Protein AF-A0A949HT86-F1 (afdb_monomer)

Radius of gyration: 18.68 Å; Cα contacts (8 Å, |Δi|>4): 159; chains: 1; bounding box: 49×17×58 Å

Nearest PDB structures (foldseek):
  1dkg-assembly1_B  TM=8.562E-01  e=3.860E-08  Escherichia coli
  1dkg-assembly1_A  TM=8.292E-01  e=9.913E-07  Escherichia coli
  4ani-assembly1_B  TM=8.695E-01  e=1.292E-06  Geobacillus kaustophilus HTA426
  3a6m-assembly1_B  TM=6.975E-01  e=1.452E-07  Thermus thermophilus HB8
  8gb3-assembly1_E  TM=7.477E-01  e=6.644E-03  Mycobacterium tuberculosis

Sequence (114 aa):
VLDNFEMARTAAQAATVPSQAEAGPNQRIESLQAGVAMIQQQLKGILTEIGVEEINAAGQPFDPLWHEAISQQETAEAPEGQVIQQIRRGYKVRDRLLRPAVVIVAKKPAAPPA

Foldseek 3Di:
DLVVLVVVLVVLVVVPPDPPDDPPPPVVSVVVSVVSVVVSVVVVVVCVVQQKDKDDQAQAADDPVAADEPEEDADPPDDFRHFHDFPAIWIARPPRTPGHTYTYTYDHDDDPDD

pLDDT: mean 84.24, std 12.14, range [45.0, 95.81]

Mean predicted aligned error: 8.35 Å

Structure (mmCIF, N/CA/C/O backbone):
data_AF-A0A949HT86-F1
#
_entry.id   AF-A0A949HT86-F1
#
loop_
_atom_site.group_PDB
_atom_site.id
_atom_site.type_symbol
_atom_site.label_atom_id
_atom_site.label_alt_id
_atom_site.label_comp_id
_atom_site.label_asym_id
_atom_site.label_entity_id
_atom_site.label_seq_id
_atom_site.pdbx_PDB_ins_code
_atom_site.Cartn_x
_atom_site.Cartn_y
_atom_site.Cartn_z
_atom_site.occupancy
_atom_site.B_iso_or_equiv
_atom_site.auth_seq_id
_atom_site.auth_comp_id
_atom_site.auth_asym_id
_atom_site.auth_atom_id
_atom_site.pdbx_PDB_model_num
ATOM 1 N N . VAL A 1 1 ? -7.170 8.303 5.712 1.00 79.81 1 VAL A N 1
ATOM 2 C CA . VAL A 1 1 ? -6.976 8.078 7.167 1.00 79.81 1 VAL A CA 1
ATOM 3 C C . VAL A 1 1 ? -5.946 6.989 7.441 1.00 79.81 1 VAL A C 1
ATOM 5 O O . VAL A 1 1 ? -5.020 7.274 8.181 1.00 79.81 1 VAL A O 1
ATOM 8 N N . LEU A 1 2 ? -6.040 5.798 6.835 1.00 81.31 2 LEU A N 1
ATOM 9 C CA . LEU A 1 2 ? -5.053 4.717 7.025 1.00 81.31 2 LEU A CA 1
ATOM 10 C C . LEU A 1 2 ? -3.591 5.154 6.823 1.00 81.31 2 LEU A C 1
ATOM 12 O O . LEU A 1 2 ? -2.756 4.865 7.672 1.00 81.31 2 LEU A O 1
ATOM 16 N N . ASP A 1 3 ? -3.299 5.928 5.776 1.00 84.25 3 ASP A N 1
ATOM 17 C CA . ASP A 1 3 ? -1.941 6.447 5.539 1.00 84.25 3 ASP A CA 1
ATOM 18 C C . ASP A 1 3 ? -1.429 7.333 6.686 1.00 84.25 3 ASP A C 1
ATOM 20 O O . ASP A 1 3 ? -0.245 7.304 7.006 1.00 84.25 3 ASP A O 1
ATOM 24 N N . ASN A 1 4 ? -2.315 8.092 7.343 1.00 87.88 4 ASN A N 1
ATOM 25 C CA . ASN A 1 4 ? -1.936 8.939 8.476 1.00 87.88 4 ASN A CA 1
ATOM 26 C C . ASN A 1 4 ? -1.544 8.080 9.682 1.00 87.88 4 ASN A C 1
ATOM 28 O O . ASN A 1 4 ? -0.607 8.429 10.389 1.00 87.88 4 ASN A O 1
ATOM 32 N N . PHE A 1 5 ? -2.229 6.949 9.897 1.00 85.44 5 PHE A N 1
ATOM 33 C CA . PHE A 1 5 ? -1.852 5.983 10.931 1.00 85.44 5 PHE A CA 1
ATOM 34 C C . PHE A 1 5 ? -0.484 5.357 10.637 1.00 85.44 5 PHE A C 1
ATOM 36 O O . PHE A 1 5 ? 0.331 5.227 11.546 1.00 85.44 5 PHE A O 1
ATOM 43 N N . GLU A 1 6 ? -0.200 5.011 9.379 1.00 83.06 6 GLU A N 1
ATOM 44 C CA . GLU A 1 6 ? 1.103 4.452 8.996 1.00 83.06 6 GLU A CA 1
ATOM 45 C C . GLU A 1 6 ? 2.230 5.478 9.140 1.00 83.06 6 GLU A C 1
ATOM 47 O O . GLU A 1 6 ? 3.265 5.170 9.729 1.00 83.06 6 GLU A O 1
ATOM 52 N N . MET A 1 7 ? 2.002 6.719 8.704 1.00 84.44 7 MET A N 1
ATOM 53 C CA . MET A 1 7 ? 2.953 7.815 8.882 1.00 84.44 7 MET A CA 1
ATOM 54 C C . MET A 1 7 ? 3.203 8.110 10.365 1.00 84.44 7 MET A C 1
ATOM 56 O O . MET A 1 7 ? 4.356 8.220 10.778 1.00 84.44 7 MET A O 1
ATOM 60 N N . ALA A 1 8 ? 2.145 8.169 11.180 1.00 84.00 8 ALA A N 1
ATOM 61 C CA . ALA A 1 8 ? 2.259 8.374 12.621 1.00 84.00 8 ALA A CA 1
ATOM 62 C C . ALA A 1 8 ? 3.034 7.236 13.300 1.00 84.00 8 ALA A C 1
ATOM 64 O O . ALA A 1 8 ? 3.862 7.499 14.169 1.00 84.00 8 ALA A O 1
ATOM 65 N N . ARG A 1 9 ? 2.826 5.978 12.884 1.00 81.94 9 ARG A N 1
ATOM 66 C CA . ARG A 1 9 ? 3.552 4.826 13.435 1.00 81.94 9 ARG A CA 1
ATOM 67 C C . ARG A 1 9 ? 5.037 4.873 13.090 1.00 81.94 9 ARG A C 1
ATOM 69 O O . ARG A 1 9 ? 5.858 4.671 13.978 1.00 81.94 9 ARG A O 1
ATOM 76 N N . THR A 1 10 ? 5.377 5.148 11.833 1.00 81.38 10 THR A N 1
ATOM 77 C CA . THR A 1 10 ? 6.773 5.264 11.389 1.00 81.38 10 THR A CA 1
ATOM 78 C C . THR A 1 10 ? 7.478 6.422 12.093 1.00 81.38 10 THR A C 1
ATOM 80 O O . THR A 1 10 ? 8.594 6.252 12.572 1.00 81.38 10 THR A O 1
ATOM 83 N N . ALA A 1 11 ? 6.812 7.573 12.231 1.00 80.38 11 ALA A N 1
ATOM 84 C CA . ALA A 1 11 ? 7.351 8.721 12.956 1.00 80.38 11 ALA A CA 1
ATOM 85 C C . ALA A 1 11 ? 7.551 8.421 14.451 1.00 80.38 11 ALA A C 1
ATOM 87 O O . ALA A 1 11 ? 8.606 8.731 14.999 1.00 80.38 11 ALA A O 1
ATOM 88 N N . ALA A 1 12 ? 6.580 7.766 15.099 1.00 77.06 12 ALA A N 1
ATOM 89 C CA . ALA A 1 12 ? 6.704 7.344 16.492 1.00 77.06 12 ALA A CA 1
ATOM 90 C C . ALA A 1 12 ? 7.866 6.355 16.683 1.00 77.06 12 ALA A C 1
ATOM 92 O O . ALA A 1 12 ? 8.663 6.529 17.593 1.00 77.06 12 ALA A O 1
ATOM 93 N N . GLN A 1 13 ? 8.015 5.368 15.791 1.00 69.62 13 GLN A N 1
ATOM 94 C CA . GLN A 1 13 ? 9.117 4.397 15.835 1.00 69.62 13 GLN A CA 1
ATOM 95 C C . GLN A 1 13 ? 10.488 5.048 15.611 1.00 69.62 13 GLN A C 1
ATOM 97 O O . GLN A 1 13 ? 11.450 4.682 16.281 1.00 69.62 13 GLN A O 1
ATOM 102 N N . ALA A 1 14 ? 10.579 6.034 14.714 1.00 67.38 14 ALA A N 1
ATOM 103 C CA . ALA A 1 14 ? 11.804 6.798 14.490 1.00 67.38 14 ALA A CA 1
ATOM 104 C C . ALA A 1 14 ? 12.177 7.687 15.693 1.00 67.38 14 ALA A C 1
ATOM 106 O O . ALA A 1 14 ? 13.357 7.905 15.949 1.00 67.38 14 ALA A O 1
ATOM 107 N N . ALA A 1 15 ? 11.191 8.169 16.455 1.00 65.00 15 ALA A N 1
ATOM 108 C CA . ALA A 1 15 ? 11.425 8.948 17.670 1.00 65.00 15 ALA A CA 1
ATOM 109 C C . ALA A 1 15 ? 11.863 8.089 18.877 1.00 65.00 15 ALA A C 1
ATOM 111 O O . ALA A 1 15 ? 12.440 8.627 19.817 1.00 65.00 15 ALA A O 1
ATOM 112 N N . THR A 1 16 ? 11.623 6.771 18.857 1.00 61.44 16 THR A N 1
ATOM 113 C CA . THR A 1 16 ? 11.994 5.824 19.935 1.00 61.44 16 THR A CA 1
ATOM 114 C C . THR A 1 16 ? 13.356 5.138 19.702 1.00 61.44 16 THR A C 1
ATOM 116 O O . THR A 1 16 ? 13.718 4.213 20.426 1.00 61.44 16 THR A O 1
ATOM 119 N N . VAL A 1 17 ? 14.143 5.569 18.705 1.00 55.81 17 VAL A N 1
ATOM 120 C CA . VAL A 1 17 ? 15.512 5.061 18.468 1.00 55.81 17 VAL A CA 1
ATOM 121 C C . VAL A 1 17 ? 16.369 5.276 19.736 1.00 55.81 17 VAL A C 1
ATOM 123 O O . VAL A 1 17 ? 16.329 6.357 20.321 1.00 55.81 17 VAL A O 1
ATOM 126 N N . PRO A 1 18 ? 17.105 4.255 20.220 1.00 51.31 18 PRO A N 1
ATOM 127 C CA . PRO A 1 18 ? 17.407 4.124 21.640 1.00 51.31 18 PRO A CA 1
ATOM 128 C C . PRO A 1 18 ? 18.590 4.996 22.072 1.00 51.31 18 PRO A C 1
ATOM 130 O O . PRO A 1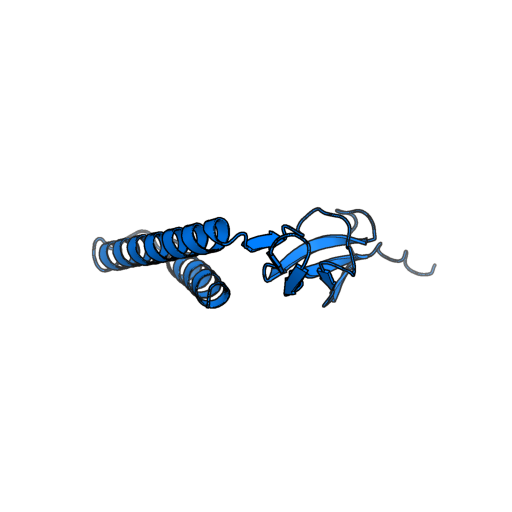 18 ? 19.745 4.659 21.821 1.00 51.31 18 PRO A O 1
ATOM 133 N N . SER A 1 19 ? 18.324 6.057 22.833 1.00 50.47 19 SER A N 1
ATOM 134 C CA . SER A 1 19 ? 19.249 6.484 23.883 1.00 50.47 19 SER A CA 1
ATOM 135 C C . SER A 1 19 ? 18.924 5.667 25.132 1.00 50.47 19 SER A C 1
ATOM 137 O O . SER A 1 19 ? 17.887 5.861 25.766 1.00 50.47 19 SER A O 1
ATOM 139 N N . GLN A 1 20 ? 19.771 4.688 25.446 1.00 49.84 20 GLN A N 1
ATOM 140 C CA . GLN A 1 20 ? 19.650 3.886 26.660 1.00 49.84 20 GLN A CA 1
ATOM 141 C C . GLN A 1 20 ? 19.828 4.778 27.893 1.00 49.84 20 GLN A C 1
ATOM 143 O O . GLN A 1 20 ? 20.947 5.181 28.187 1.00 49.84 20 GLN A O 1
ATOM 148 N N . ALA A 1 21 ? 18.724 5.089 28.569 1.00 51.50 21 ALA A N 1
ATOM 149 C CA . ALA A 1 21 ? 18.567 5.433 29.987 1.00 51.50 21 ALA A CA 1
ATOM 150 C C . ALA A 1 21 ? 17.268 6.239 30.100 1.00 51.50 21 ALA A C 1
ATOM 152 O O . ALA A 1 21 ? 17.025 7.106 29.266 1.00 51.50 21 ALA A O 1
ATOM 153 N N . GLU A 1 22 ? 16.431 5.968 31.106 1.00 45.00 22 GLU A N 1
ATOM 154 C CA . GLU A 1 22 ? 15.281 6.840 31.389 1.00 45.00 22 GLU A CA 1
ATOM 155 C C . GLU A 1 22 ? 13.983 6.073 31.694 1.00 45.00 22 GLU A C 1
ATOM 157 O O . GLU A 1 22 ? 13.063 6.089 30.878 1.00 45.00 22 GLU A O 1
ATOM 162 N N . ALA A 1 23 ? 13.875 5.357 32.820 1.00 54.12 23 ALA A N 1
ATOM 163 C CA . ALA A 1 23 ? 12.621 4.723 33.247 1.00 54.12 23 ALA A CA 1
ATOM 164 C C . ALA A 1 23 ? 11.604 5.791 33.698 1.00 54.12 23 ALA A C 1
ATOM 166 O O . ALA A 1 23 ? 11.494 6.139 34.869 1.00 54.12 23 ALA A O 1
ATOM 167 N N . GLY A 1 24 ? 10.884 6.339 32.727 1.00 62.03 24 GLY A N 1
ATOM 168 C CA . GLY A 1 24 ? 9.871 7.378 32.870 1.00 62.03 24 GLY A CA 1
ATOM 169 C C . GLY A 1 24 ? 9.616 7.991 31.489 1.00 62.03 24 GLY A C 1
ATOM 170 O O . GLY A 1 24 ? 10.439 7.854 30.595 1.00 62.03 24 GLY A O 1
ATOM 171 N N . PRO A 1 25 ? 8.530 8.738 31.284 1.00 61.28 25 PRO A N 1
ATOM 172 C CA . PRO A 1 25 ? 7.838 8.967 29.991 1.00 61.28 25 PRO A CA 1
ATOM 173 C C . PRO A 1 25 ? 7.653 7.838 28.947 1.00 61.28 25 PRO A C 1
ATOM 175 O O . PRO A 1 25 ? 6.579 7.768 28.345 1.00 61.28 25 PRO A O 1
ATOM 178 N N . ASN A 1 26 ? 8.627 6.951 28.729 1.00 65.31 26 ASN A N 1
ATOM 179 C CA . ASN A 1 26 ? 8.656 6.023 27.589 1.00 65.31 26 ASN A CA 1
ATOM 180 C C . ASN A 1 26 ? 7.505 4.996 27.612 1.00 65.31 26 ASN A C 1
ATOM 182 O O . ASN A 1 26 ? 6.831 4.780 26.611 1.00 65.31 26 ASN A O 1
ATOM 186 N N . GLN A 1 27 ? 7.157 4.479 28.795 1.00 69.19 27 GLN A N 1
ATOM 187 C CA . GLN A 1 27 ? 6.109 3.460 28.958 1.00 69.19 27 GLN A CA 1
ATOM 188 C C . GLN A 1 27 ? 4.696 3.962 28.593 1.00 69.19 27 GLN A C 1
ATOM 190 O O . GLN A 1 27 ? 3.843 3.192 28.143 1.00 69.19 27 GLN A O 1
ATOM 195 N N . ARG A 1 28 ? 4.430 5.271 28.748 1.00 74.44 28 ARG A N 1
ATOM 196 C CA . ARG A 1 28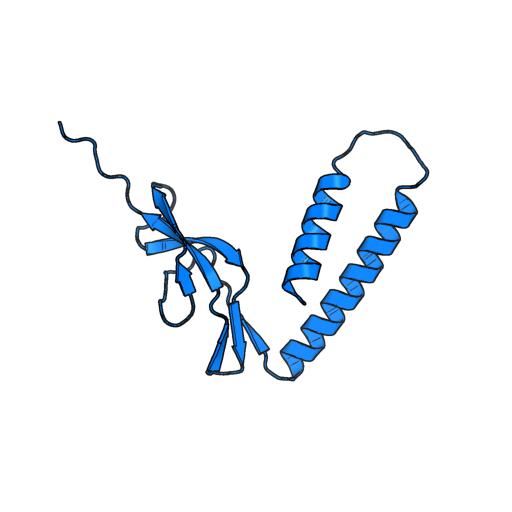 ? 3.162 5.887 28.309 1.00 74.44 28 ARG A CA 1
ATOM 197 C C . ARG A 1 28 ? 3.109 6.037 26.790 1.00 74.44 28 ARG A C 1
ATOM 199 O O . ARG A 1 28 ? 2.043 5.851 26.210 1.00 74.44 28 ARG A O 1
ATOM 206 N N . ILE A 1 29 ? 4.245 6.347 26.163 1.00 79.69 29 ILE A N 1
ATOM 207 C CA . ILE A 1 29 ? 4.374 6.442 24.704 1.00 79.69 29 ILE A CA 1
ATOM 208 C C . ILE A 1 29 ? 4.196 5.055 24.078 1.00 79.69 29 ILE A C 1
ATOM 210 O O . ILE A 1 29 ? 3.423 4.916 23.133 1.00 79.69 29 ILE A O 1
ATOM 214 N N . GLU A 1 30 ? 4.806 4.019 24.655 1.00 80.75 30 GLU A N 1
ATOM 215 C CA . GLU A 1 30 ? 4.627 2.625 24.228 1.00 80.75 30 GLU A CA 1
ATOM 216 C C . GLU A 1 30 ? 3.167 2.166 24.369 1.00 80.75 30 GLU A C 1
ATOM 218 O O . GLU A 1 30 ? 2.594 1.597 23.440 1.00 80.75 30 GLU A O 1
ATOM 223 N N . SER A 1 31 ? 2.520 2.477 25.499 1.00 83.00 31 SER A N 1
ATOM 224 C CA . SER A 1 31 ? 1.102 2.151 25.722 1.00 83.00 31 SER A CA 1
ATOM 225 C C . SER A 1 31 ? 0.178 2.862 24.725 1.00 83.00 31 SER A C 1
ATOM 227 O O . SER A 1 31 ? -0.774 2.267 24.217 1.00 83.00 31 SER A O 1
ATOM 229 N N . LEU A 1 32 ? 0.467 4.128 24.404 1.00 84.19 32 LEU A N 1
ATOM 230 C CA . LEU A 1 32 ? -0.260 4.876 23.380 1.00 84.19 32 LEU A CA 1
ATOM 231 C C . LEU A 1 32 ? -0.043 4.266 21.989 1.00 84.19 32 LEU A C 1
ATOM 233 O O . LEU A 1 32 ? -1.007 4.084 21.248 1.00 84.19 32 LEU A O 1
ATOM 237 N N . GLN A 1 33 ? 1.196 3.909 21.643 1.00 84.75 33 GLN A N 1
ATOM 238 C CA . GLN A 1 33 ? 1.524 3.255 20.376 1.00 84.75 33 GLN A CA 1
ATOM 239 C C . GLN A 1 33 ? 0.779 1.923 20.225 1.00 84.75 33 GLN A C 1
ATOM 241 O O . GLN A 1 33 ? 0.231 1.649 19.156 1.00 84.75 33 GLN A O 1
ATOM 246 N N . ALA A 1 34 ? 0.702 1.130 21.297 1.00 86.06 34 ALA A N 1
ATOM 247 C CA . ALA A 1 34 ? -0.068 -0.107 21.327 1.00 86.06 34 ALA A CA 1
ATOM 248 C C . ALA A 1 34 ? -1.566 0.153 21.097 1.00 86.06 34 ALA A C 1
ATOM 250 O O . ALA A 1 34 ? -2.170 -0.482 20.233 1.00 86.06 34 ALA A O 1
ATOM 251 N N . GLY A 1 35 ? -2.157 1.135 21.787 1.00 87.31 35 GLY A N 1
ATOM 252 C CA . GLY A 1 35 ? -3.562 1.510 21.591 1.00 87.31 35 GLY A CA 1
ATOM 253 C C . GLY A 1 35 ? -3.869 1.965 20.159 1.00 87.31 35 GLY A C 1
ATOM 254 O O . GLY A 1 35 ? -4.848 1.523 19.556 1.00 87.31 35 GLY A O 1
ATOM 255 N N . VAL A 1 36 ? -2.997 2.787 19.568 1.00 88.69 36 VAL A N 1
ATOM 256 C CA . VAL A 1 36 ? -3.119 3.231 18.168 1.00 88.69 36 VAL A CA 1
ATOM 257 C C . VAL A 1 36 ? -3.004 2.049 17.199 1.00 88.69 36 VAL A C 1
ATOM 259 O O . VAL A 1 36 ? -3.788 1.959 16.253 1.00 88.69 36 VAL A O 1
ATOM 262 N N . ALA A 1 37 ? -2.081 1.115 17.445 1.00 87.75 37 ALA A N 1
ATOM 263 C CA . ALA A 1 37 ? -1.936 -0.094 16.637 1.00 87.75 37 ALA A CA 1
ATOM 264 C C . ALA A 1 37 ? -3.184 -0.993 16.710 1.00 87.75 37 ALA A C 1
ATOM 266 O O . ALA A 1 37 ? -3.618 -1.519 15.686 1.00 87.75 37 ALA A O 1
ATOM 267 N N . MET A 1 38 ? -3.808 -1.120 17.885 1.00 90.69 38 MET A N 1
ATOM 268 C CA . MET A 1 38 ? -5.062 -1.865 18.045 1.00 90.69 38 MET A CA 1
ATOM 269 C C . MET A 1 38 ? -6.198 -1.249 17.223 1.00 90.69 38 MET A C 1
ATOM 271 O O . MET A 1 38 ? -6.904 -1.973 16.523 1.00 90.69 38 MET A O 1
ATOM 275 N N . ILE A 1 39 ? -6.353 0.079 17.257 1.00 90.94 39 ILE A N 1
ATOM 276 C CA . ILE A 1 39 ? -7.373 0.786 16.465 1.00 90.94 39 ILE A CA 1
ATOM 277 C C . ILE A 1 39 ? -7.107 0.609 14.967 1.00 90.94 39 ILE A C 1
ATOM 279 O O . ILE A 1 39 ? -8.030 0.323 14.205 1.00 90.94 39 ILE A O 1
ATOM 283 N N . GLN A 1 40 ? -5.846 0.732 14.540 1.00 89.75 40 GLN A N 1
ATOM 284 C CA . GLN A 1 40 ? -5.463 0.499 13.149 1.00 89.75 40 GLN A CA 1
ATOM 285 C C . GLN A 1 40 ? -5.828 -0.923 12.703 1.00 89.75 40 GLN A C 1
ATOM 287 O O . GLN A 1 40 ? -6.373 -1.095 11.614 1.00 89.75 40 GLN A O 1
ATOM 292 N N . GLN A 1 41 ? -5.572 -1.928 13.542 1.00 90.50 41 GLN A N 1
ATOM 293 C CA . GLN A 1 41 ? -5.891 -3.320 13.237 1.00 90.50 41 GLN A CA 1
ATOM 294 C C . GLN A 1 41 ? -7.402 -3.560 13.146 1.00 90.50 41 GLN A C 1
ATOM 296 O O . GLN A 1 41 ? -7.852 -4.233 12.222 1.00 90.50 41 GLN A O 1
ATOM 301 N N . GLN A 1 42 ? -8.191 -2.983 14.056 1.00 92.44 42 GLN A N 1
ATOM 302 C CA . GLN A 1 42 ? -9.654 -3.062 14.001 1.00 92.44 42 GLN A CA 1
ATOM 303 C C . GLN A 1 42 ? -10.200 -2.417 12.724 1.00 92.44 42 GLN A C 1
ATOM 305 O O . GLN A 1 42 ? -11.016 -3.018 12.029 1.00 92.44 42 GLN A O 1
ATOM 310 N N . LEU A 1 43 ? -9.697 -1.231 12.366 1.00 91.06 43 LEU A N 1
ATOM 311 C CA . LEU A 1 43 ? -10.076 -0.554 11.129 1.00 91.06 43 LEU A CA 1
ATOM 312 C C . LEU A 1 43 ? -9.731 -1.399 9.896 1.00 91.06 43 LEU A C 1
ATOM 314 O O . LEU A 1 43 ? -10.568 -1.538 9.008 1.00 91.06 43 LEU A O 1
ATOM 318 N N . LYS A 1 44 ? -8.528 -1.988 9.843 1.00 89.62 44 LYS A N 1
ATOM 319 C CA . LYS A 1 44 ? -8.149 -2.910 8.761 1.00 89.62 44 LYS A CA 1
ATOM 320 C C . LYS A 1 44 ? -9.074 -4.126 8.710 1.00 89.62 44 LYS A C 1
ATOM 322 O O . LYS A 1 44 ? -9.503 -4.489 7.626 1.00 89.62 44 LYS A O 1
ATOM 327 N N . GLY A 1 45 ? -9.440 -4.697 9.858 1.00 92.25 45 GLY A N 1
ATOM 328 C CA . GLY A 1 45 ? -10.392 -5.809 9.939 1.00 92.25 45 GLY A CA 1
ATOM 329 C C . GLY A 1 45 ? -11.747 -5.478 9.308 1.00 92.25 45 GLY A C 1
ATOM 330 O O . GLY A 1 45 ? -12.211 -6.220 8.447 1.00 92.25 45 GLY A O 1
ATOM 331 N N . ILE A 1 46 ? -12.326 -4.325 9.659 1.00 92.88 46 ILE A N 1
ATOM 332 C CA . ILE A 1 46 ? -13.602 -3.856 9.091 1.00 92.88 46 ILE A CA 1
ATOM 333 C C . ILE A 1 46 ? -13.485 -3.654 7.574 1.00 92.88 46 ILE A C 1
ATOM 335 O O . ILE A 1 46 ? -14.384 -4.030 6.826 1.00 92.88 46 ILE A O 1
ATOM 339 N N . LEU A 1 47 ? -12.377 -3.072 7.105 1.00 90.62 47 LEU A N 1
ATOM 340 C CA . LEU A 1 47 ? -12.133 -2.859 5.676 1.00 90.62 47 LEU A CA 1
ATOM 341 C C . LEU A 1 47 ? -12.033 -4.185 4.909 1.00 90.62 47 LEU A C 1
ATOM 343 O O . LEU A 1 47 ? -12.627 -4.320 3.841 1.00 90.62 47 LEU A O 1
ATOM 347 N N . THR A 1 48 ? -11.350 -5.180 5.467 1.00 90.88 48 THR A N 1
ATOM 348 C CA . THR A 1 48 ? -11.285 -6.522 4.878 1.00 90.88 48 THR A CA 1
ATOM 349 C C . THR A 1 48 ? -12.663 -7.186 4.839 1.00 90.88 48 THR A C 1
ATOM 351 O O . THR A 1 48 ? -13.009 -7.805 3.836 1.00 90.88 48 THR A O 1
ATOM 354 N N . GLU A 1 49 ? -13.487 -7.021 5.879 1.00 92.94 49 GLU A N 1
ATOM 355 C CA . GLU A 1 49 ? -14.843 -7.589 5.944 1.00 92.94 49 GLU A CA 1
ATOM 356 C C . GLU A 1 49 ? -15.771 -7.030 4.852 1.00 92.94 49 GLU A C 1
ATOM 358 O O . GLU A 1 49 ? -16.540 -7.773 4.243 1.00 92.94 49 GLU A O 1
ATOM 363 N N . ILE A 1 50 ? -15.644 -5.742 4.522 1.00 91.38 50 ILE A N 1
ATOM 364 C CA . ILE A 1 50 ? -16.371 -5.130 3.395 1.00 91.38 50 ILE A CA 1
ATOM 365 C C . ILE A 1 50 ? -15.741 -5.443 2.021 1.00 91.38 50 ILE A C 1
ATOM 367 O O . ILE A 1 50 ? -16.246 -4.987 0.992 1.00 91.38 50 ILE A O 1
ATOM 371 N N . GLY A 1 51 ? -14.653 -6.220 1.982 1.00 91.44 51 GLY A N 1
ATOM 372 C CA . GLY A 1 51 ? -13.982 -6.675 0.763 1.00 91.44 51 GLY A CA 1
ATOM 373 C C . GLY A 1 51 ? -12.930 -5.717 0.201 1.00 91.44 51 GLY A C 1
ATOM 374 O O . GLY A 1 51 ? -12.620 -5.805 -0.989 1.00 91.44 51 GLY A O 1
ATOM 375 N N . VAL A 1 52 ? -12.411 -4.787 1.011 1.00 93.88 52 VAL A N 1
ATOM 376 C CA . VAL A 1 52 ? -11.251 -3.956 0.653 1.00 93.88 52 VAL A CA 1
ATOM 377 C C . VAL A 1 52 ? -9.972 -4.759 0.874 1.00 93.88 52 VAL A C 1
ATOM 379 O O . VAL A 1 52 ? -9.709 -5.244 1.970 1.00 93.88 52 VAL A O 1
ATOM 382 N N . GLU A 1 53 ? -9.136 -4.829 -0.152 1.00 91.75 53 GLU A N 1
ATOM 383 C CA . GLU A 1 53 ? -7.844 -5.504 -0.137 1.00 91.75 53 GLU A CA 1
ATOM 384 C C . GLU A 1 53 ? -6.709 -4.509 -0.392 1.00 91.75 53 GLU A C 1
ATOM 386 O O . GLU A 1 53 ? -6.826 -3.590 -1.211 1.00 91.75 53 GLU A O 1
ATOM 391 N N . GLU A 1 54 ? -5.592 -4.711 0.305 1.00 91.31 54 GLU A N 1
ATOM 392 C CA . GLU A 1 54 ? -4.351 -3.968 0.088 1.00 91.31 54 GLU A CA 1
ATOM 393 C C . GLU A 1 54 ? -3.614 -4.497 -1.152 1.00 91.31 54 GLU A C 1
ATOM 395 O O . GLU A 1 54 ? -3.423 -5.701 -1.321 1.00 91.31 54 GLU A O 1
ATOM 400 N N . ILE A 1 55 ? -3.154 -3.585 -2.008 1.00 91.81 55 ILE A N 1
ATOM 401 C CA . ILE A 1 55 ? -2.306 -3.903 -3.161 1.00 91.81 55 ILE A CA 1
ATOM 402 C C . ILE A 1 55 ? -0.850 -3.890 -2.686 1.00 91.81 55 ILE A C 1
ATOM 404 O O . ILE A 1 55 ? -0.293 -2.821 -2.412 1.00 91.81 55 ILE A O 1
ATOM 408 N N . ASN A 1 56 ? -0.237 -5.072 -2.584 1.00 87.81 56 ASN A N 1
ATOM 409 C CA . ASN A 1 56 ? 1.187 -5.224 -2.282 1.00 87.81 56 ASN A CA 1
ATOM 410 C C . ASN A 1 56 ? 1.996 -5.122 -3.574 1.00 87.81 56 ASN A C 1
ATOM 412 O O . ASN A 1 56 ? 2.003 -6.051 -4.376 1.00 87.81 56 ASN A O 1
ATOM 416 N N . ALA A 1 57 ? 2.662 -3.984 -3.764 1.00 88.62 57 ALA A N 1
ATOM 417 C CA . ALA A 1 57 ? 3.384 -3.698 -4.998 1.00 88.62 57 ALA A CA 1
ATOM 418 C C . ALA A 1 57 ? 4.891 -3.961 -4.880 1.00 88.62 57 ALA A C 1
ATOM 420 O O . ALA A 1 57 ? 5.530 -4.249 -5.882 1.00 88.62 57 ALA A O 1
ATOM 421 N N . ALA A 1 58 ? 5.475 -3.873 -3.678 1.00 89.19 58 ALA A N 1
ATOM 422 C CA . ALA A 1 58 ? 6.913 -4.069 -3.480 1.00 89.19 58 ALA A CA 1
ATOM 423 C C . ALA A 1 58 ? 7.370 -5.471 -3.927 1.00 89.19 58 ALA A C 1
ATOM 425 O O . ALA A 1 58 ? 6.818 -6.475 -3.478 1.00 89.19 58 ALA A O 1
ATOM 426 N N . GLY A 1 59 ? 8.377 -5.533 -4.804 1.00 88.25 59 GLY A N 1
ATOM 427 C CA . GLY A 1 59 ? 8.907 -6.789 -5.345 1.00 88.25 59 GLY A CA 1
ATOM 428 C C . GLY A 1 59 ? 8.022 -7.465 -6.398 1.00 88.25 59 GLY A C 1
ATOM 429 O O . GLY A 1 59 ? 8.294 -8.602 -6.764 1.00 88.25 59 GLY A O 1
ATOM 430 N N . GLN A 1 60 ? 6.964 -6.804 -6.875 1.00 91.50 60 GLN A N 1
ATOM 431 C CA . GLN A 1 60 ? 6.120 -7.282 -7.974 1.00 91.50 60 GLN A CA 1
ATOM 432 C C . GLN A 1 60 ? 6.464 -6.545 -9.281 1.00 91.50 60 GLN A C 1
ATOM 434 O O . GLN A 1 60 ? 7.033 -5.444 -9.245 1.00 91.50 60 GLN A O 1
ATOM 439 N N . PRO A 1 61 ? 6.124 -7.108 -10.456 1.00 92.50 61 PRO A N 1
ATOM 440 C CA . PRO A 1 61 ? 6.181 -6.362 -11.707 1.00 92.50 61 PRO A CA 1
ATOM 441 C C . PRO A 1 61 ? 5.250 -5.145 -11.656 1.00 92.50 61 PRO A C 1
ATOM 443 O O . PRO A 1 61 ? 4.170 -5.177 -11.062 1.00 92.50 61 PRO A O 1
ATOM 446 N N . PHE A 1 62 ? 5.682 -4.047 -12.271 1.00 93.38 62 PHE A N 1
ATOM 447 C CA . PHE A 1 62 ? 4.863 -2.852 -12.392 1.00 93.38 62 PHE A CA 1
ATOM 448 C C . PHE A 1 62 ? 3.659 -3.121 -13.306 1.00 93.38 62 PHE A C 1
ATOM 450 O O . PHE A 1 62 ? 3.830 -3.493 -14.465 1.00 93.38 62 PHE A O 1
ATOM 457 N N . ASP A 1 63 ? 2.452 -2.891 -12.788 1.00 93.44 63 ASP A N 1
ATOM 458 C CA . ASP A 1 63 ? 1.206 -2.974 -13.539 1.00 93.44 63 ASP A CA 1
ATOM 459 C C . ASP A 1 63 ? 0.513 -1.599 -13.521 1.00 93.44 63 ASP A C 1
ATOM 461 O O . ASP A 1 63 ? 0.081 -1.160 -12.450 1.00 93.44 63 ASP A O 1
ATOM 465 N N . PRO A 1 64 ? 0.373 -0.917 -14.673 1.00 91.81 64 PRO A N 1
ATOM 466 C CA . PRO A 1 64 ? -0.312 0.371 -14.768 1.00 91.81 64 PRO A CA 1
ATOM 467 C C . PRO A 1 64 ? -1.775 0.362 -14.298 1.00 91.81 64 PRO A C 1
ATOM 469 O O . PRO A 1 64 ? -2.304 1.425 -13.978 1.00 91.81 64 PRO A O 1
ATOM 472 N N . LEU A 1 65 ? -2.452 -0.796 -14.266 1.00 92.25 65 LEU A N 1
ATOM 473 C CA . LEU A 1 65 ? -3.822 -0.886 -13.743 1.00 92.25 65 LEU A CA 1
ATOM 474 C C . LEU A 1 65 ? -3.880 -0.703 -12.225 1.00 92.25 65 LEU A C 1
ATOM 476 O O . LEU A 1 65 ? -4.867 -0.182 -11.708 1.00 92.25 65 LEU A O 1
ATOM 480 N N . TRP A 1 66 ? -2.849 -1.149 -11.509 1.00 93.50 66 TRP A N 1
ATOM 481 C CA . TRP A 1 66 ? -2.855 -1.223 -10.045 1.00 93.50 66 TRP A CA 1
ATOM 482 C C . TRP A 1 66 ? -1.836 -0.285 -9.396 1.00 93.50 66 TRP A C 1
ATOM 484 O O . TRP A 1 66 ? -1.960 0.032 -8.208 1.00 93.50 66 TRP A O 1
ATOM 494 N N . HIS A 1 67 ? -0.838 0.167 -10.153 1.00 95.69 67 HIS A N 1
ATOM 495 C CA . HIS A 1 67 ? 0.312 0.915 -9.665 1.00 95.69 67 HIS A CA 1
ATOM 496 C C . HIS A 1 67 ? 0.459 2.268 -10.375 1.00 95.69 67 HIS A C 1
ATOM 498 O O . HIS A 1 67 ? 0.276 2.395 -11.582 1.00 95.69 67 HIS A O 1
ATOM 504 N N . GLU A 1 68 ? 0.872 3.276 -9.613 1.00 95.81 68 GLU A N 1
ATOM 505 C CA . GLU A 1 68 ? 1.225 4.615 -10.079 1.00 95.81 68 GLU A CA 1
ATOM 506 C C . GLU A 1 68 ? 2.721 4.841 -9.824 1.00 95.81 68 GLU A C 1
ATOM 508 O O . GLU A 1 68 ? 3.162 4.965 -8.677 1.00 95.81 68 GLU A O 1
ATOM 513 N N . ALA A 1 69 ? 3.522 4.848 -10.891 1.00 94.38 69 ALA A N 1
ATOM 514 C CA . ALA A 1 69 ? 4.961 5.068 -10.797 1.00 94.38 69 ALA A CA 1
ATOM 515 C C . ALA A 1 69 ? 5.270 6.567 -10.723 1.00 94.38 69 ALA A C 1
ATOM 517 O O . ALA A 1 69 ? 5.068 7.293 -11.693 1.00 94.38 69 ALA A O 1
ATOM 518 N N . ILE A 1 70 ? 5.799 7.022 -9.586 1.00 94.69 70 ILE A N 1
ATOM 519 C CA . ILE A 1 70 ? 6.185 8.433 -9.393 1.00 94.69 70 ILE A CA 1
ATOM 520 C C . ILE A 1 70 ? 7.649 8.705 -9.732 1.00 94.69 70 ILE A C 1
ATOM 522 O O . ILE A 1 70 ? 8.031 9.852 -9.945 1.00 94.69 70 ILE A O 1
ATOM 526 N N . SER A 1 71 ? 8.482 7.665 -9.742 1.00 92.75 71 SER A N 1
ATOM 527 C CA . SER A 1 71 ? 9.900 7.770 -10.064 1.00 92.75 71 SER A CA 1
ATOM 528 C C . SER A 1 71 ? 10.443 6.432 -10.554 1.00 92.75 71 SER A C 1
ATOM 530 O O . SER A 1 71 ? 9.871 5.369 -10.293 1.00 92.75 71 SER A O 1
ATOM 532 N N . GLN A 1 72 ? 11.569 6.501 -11.252 1.00 92.44 72 GLN A N 1
ATOM 533 C CA . GLN A 1 72 ? 12.360 5.348 -11.646 1.00 92.44 72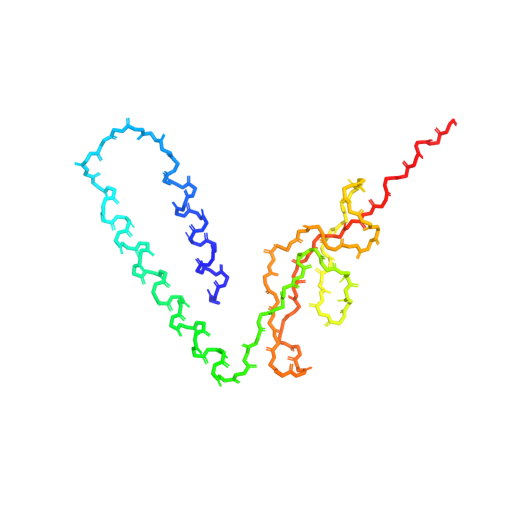 GLN A CA 1
ATOM 534 C C . GLN A 1 72 ? 13.729 5.454 -10.986 1.00 92.44 72 GLN A C 1
ATOM 536 O O . GLN A 1 72 ? 14.347 6.518 -11.011 1.00 92.44 72 GLN A O 1
ATOM 541 N N . GLN A 1 73 ? 14.200 4.358 -10.401 1.00 90.75 73 GLN A N 1
ATOM 542 C CA . GLN A 1 73 ? 15.515 4.290 -9.780 1.00 90.75 73 GLN A CA 1
ATOM 543 C C . GLN A 1 73 ? 16.406 3.338 -10.568 1.00 90.75 73 GLN A C 1
ATOM 545 O O . GLN A 1 73 ? 16.031 2.197 -10.843 1.00 90.75 73 GLN A O 1
ATOM 550 N N . GLU A 1 74 ? 17.591 3.823 -10.929 1.00 89.75 74 GLU A N 1
ATOM 551 C CA . GLU A 1 74 ? 18.606 3.008 -11.585 1.00 89.75 74 GLU A CA 1
ATOM 552 C C . GLU A 1 74 ? 19.195 2.027 -10.573 1.00 89.75 74 GLU A C 1
ATOM 554 O O . GLU A 1 74 ? 19.784 2.431 -9.571 1.00 89.75 74 GLU A O 1
ATOM 559 N N . THR A 1 75 ? 18.999 0.731 -10.806 1.00 86.12 75 THR A N 1
ATOM 560 C CA . THR A 1 75 ? 19.525 -0.318 -9.929 1.00 86.12 75 THR A CA 1
ATOM 561 C C . THR A 1 75 ? 19.831 -1.586 -10.712 1.00 86.12 75 THR A C 1
ATOM 563 O O . THR A 1 75 ? 19.159 -1.910 -11.690 1.00 86.12 75 THR A O 1
ATOM 566 N N . ALA A 1 76 ? 20.854 -2.313 -10.266 1.00 85.00 76 ALA A N 1
ATOM 567 C CA . ALA A 1 76 ? 21.143 -3.671 -10.723 1.00 85.00 76 ALA A CA 1
ATOM 568 C C . ALA A 1 76 ? 20.526 -4.743 -9.802 1.00 85.00 76 ALA A C 1
ATOM 570 O O . ALA A 1 76 ? 20.629 -5.931 -10.096 1.00 85.00 76 ALA A O 1
ATOM 571 N N . GLU A 1 77 ? 19.900 -4.337 -8.692 1.00 83.06 77 GLU A N 1
ATOM 572 C CA . GLU A 1 77 ? 19.363 -5.239 -7.662 1.00 83.06 77 GLU A CA 1
ATOM 573 C C . GLU A 1 77 ? 18.013 -5.860 -8.049 1.00 83.06 77 GLU A C 1
ATOM 575 O O . GLU A 1 77 ? 17.629 -6.893 -7.504 1.00 83.06 77 GLU A O 1
ATOM 580 N N . ALA A 1 78 ? 17.292 -5.250 -8.993 1.0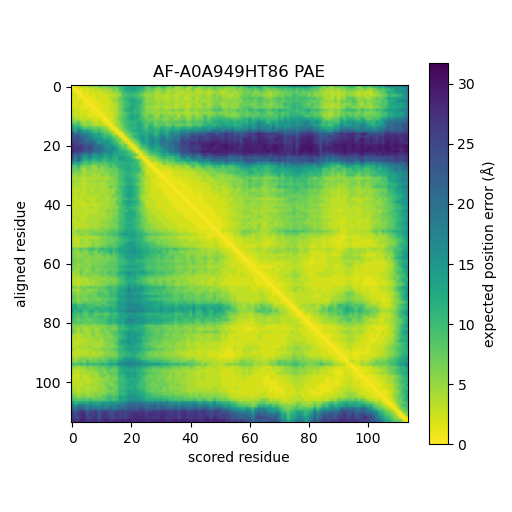0 84.62 78 ALA A N 1
ATOM 581 C CA . ALA A 1 78 ? 15.983 -5.702 -9.451 1.00 84.62 78 ALA A CA 1
ATOM 582 C C . ALA A 1 78 ? 15.875 -5.617 -10.985 1.00 84.62 78 ALA A C 1
ATOM 584 O O . ALA A 1 78 ? 16.508 -4.752 -11.597 1.00 84.62 78 ALA A O 1
ATOM 585 N N . PRO A 1 79 ? 15.079 -6.497 -11.626 1.00 85.75 79 PRO A N 1
ATOM 586 C CA . PRO A 1 79 ? 14.877 -6.449 -13.068 1.00 85.75 79 PRO A CA 1
ATOM 587 C C . PRO A 1 79 ? 14.152 -5.165 -13.488 1.00 85.75 79 PRO A C 1
ATOM 589 O O . PRO A 1 79 ? 13.354 -4.606 -12.734 1.00 85.75 79 PRO A O 1
ATOM 592 N N . GLU A 1 80 ? 14.413 -4.709 -14.713 1.00 87.69 80 GLU A N 1
ATOM 593 C CA . GLU A 1 80 ? 13.752 -3.533 -15.282 1.00 87.69 80 GLU A CA 1
ATOM 594 C C . GLU A 1 80 ? 12.225 -3.700 -15.264 1.00 87.69 80 GLU A C 1
ATOM 596 O O . GLU A 1 80 ? 11.698 -4.754 -15.620 1.00 87.69 80 GLU A O 1
ATOM 601 N N . GLY A 1 81 ? 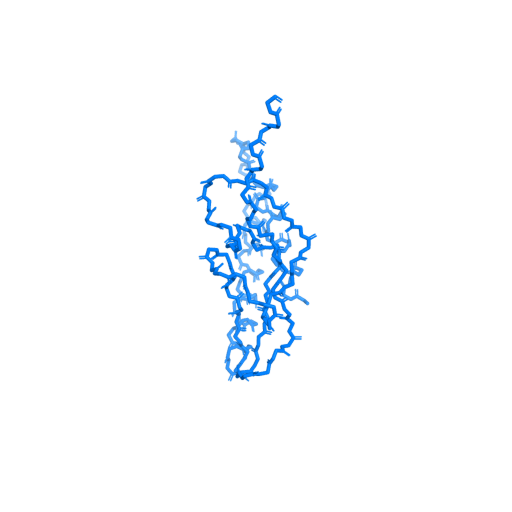11.512 -2.666 -14.813 1.00 85.94 81 GLY A N 1
ATOM 602 C CA . GLY A 1 81 ? 10.056 -2.713 -14.670 1.00 85.94 81 GLY A CA 1
ATOM 603 C C . GLY A 1 81 ? 9.558 -3.382 -13.383 1.00 85.94 81 GLY A C 1
ATOM 604 O O . GLY A 1 81 ? 8.350 -3.504 -13.195 1.00 85.94 81 GLY A O 1
ATOM 605 N N . GLN A 1 82 ? 10.440 -3.801 -12.470 1.00 93.06 82 GLN A N 1
ATOM 606 C CA . GLN A 1 82 ? 10.046 -4.269 -11.137 1.00 93.06 82 GLN A CA 1
ATOM 607 C C . GLN A 1 82 ? 9.836 -3.101 -10.175 1.00 93.06 82 GLN A C 1
ATOM 609 O O . GLN A 1 82 ? 10.588 -2.132 -10.188 1.00 93.06 82 GLN A O 1
ATOM 614 N N . VAL A 1 83 ? 8.853 -3.194 -9.287 1.00 93.31 83 VAL A N 1
ATOM 615 C CA . VAL A 1 83 ? 8.699 -2.234 -8.194 1.00 93.31 83 VAL A CA 1
ATOM 616 C C . VAL A 1 83 ? 9.764 -2.488 -7.126 1.00 93.31 83 VAL A C 1
ATOM 618 O O . VAL A 1 83 ? 9.761 -3.528 -6.468 1.00 93.31 83 VAL A O 1
ATOM 621 N N . ILE A 1 84 ? 10.639 -1.505 -6.912 1.00 92.69 84 ILE A N 1
ATOM 622 C CA . ILE A 1 84 ? 11.677 -1.544 -5.871 1.00 92.69 84 ILE A CA 1
ATOM 623 C C . ILE A 1 84 ? 11.081 -1.145 -4.528 1.00 92.69 84 ILE A C 1
ATOM 625 O O . ILE A 1 84 ? 11.319 -1.786 -3.507 1.00 92.69 84 ILE A O 1
ATOM 629 N N . GLN A 1 85 ? 10.294 -0.069 -4.526 1.00 91.44 85 GLN A N 1
ATOM 630 C CA . GLN A 1 85 ? 9.774 0.509 -3.299 1.00 91.44 85 GLN A CA 1
ATOM 631 C C . GLN A 1 85 ? 8.321 0.923 -3.468 1.00 91.44 85 GLN A C 1
ATOM 633 O O . GLN A 1 85 ? 7.946 1.588 -4.433 1.00 91.44 85 GLN A O 1
ATOM 638 N N . GLN A 1 86 ? 7.508 0.563 -2.480 1.00 92.25 86 GLN A N 1
ATOM 639 C CA . GLN A 1 86 ? 6.139 1.034 -2.353 1.00 92.25 86 GLN A CA 1
ATOM 640 C C . GLN A 1 86 ? 6.095 2.192 -1.356 1.00 92.25 86 GLN A C 1
ATOM 642 O O . GLN A 1 86 ? 6.315 2.007 -0.162 1.00 92.25 86 GLN A O 1
ATOM 647 N N . ILE A 1 87 ? 5.809 3.392 -1.857 1.00 91.25 87 ILE A N 1
ATOM 648 C CA . ILE A 1 87 ? 5.741 4.619 -1.053 1.00 91.25 87 ILE A CA 1
ATOM 649 C C . ILE A 1 87 ? 4.375 4.753 -0.388 1.00 91.25 87 ILE A C 1
ATOM 651 O O . ILE A 1 87 ? 4.265 5.216 0.746 1.00 91.25 87 ILE A O 1
ATOM 655 N N . ARG A 1 88 ? 3.318 4.338 -1.091 1.00 90.75 88 ARG A N 1
ATOM 656 C CA . ARG A 1 88 ? 1.952 4.356 -0.569 1.00 90.75 88 ARG A CA 1
ATOM 657 C C . ARG A 1 88 ? 1.216 3.084 -0.951 1.00 90.75 88 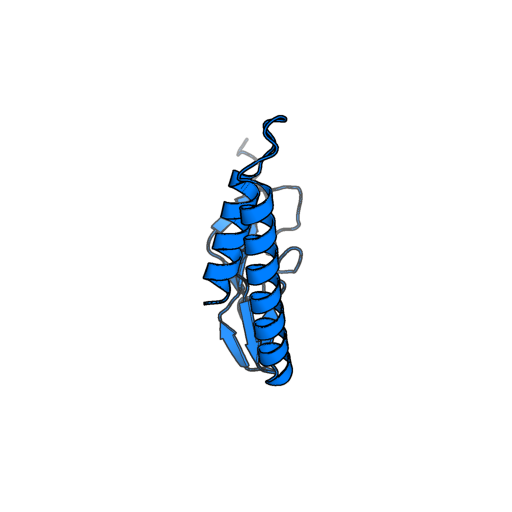ARG A C 1
ATOM 659 O O . ARG A 1 88 ? 1.256 2.650 -2.103 1.00 90.75 88 ARG A O 1
ATOM 666 N N . ARG A 1 89 ? 0.487 2.522 0.013 1.00 91.00 89 ARG A N 1
ATOM 667 C CA . ARG A 1 89 ? -0.363 1.349 -0.209 1.00 91.00 89 ARG A CA 1
ATOM 668 C C . ARG A 1 89 ? -1.489 1.655 -1.191 1.00 91.00 89 ARG A C 1
ATOM 670 O O . ARG A 1 89 ? -2.162 2.682 -1.060 1.00 91.00 89 ARG A O 1
ATOM 677 N N . GLY A 1 90 ? -1.687 0.771 -2.163 1.00 92.56 90 GLY A N 1
ATOM 678 C CA . GLY A 1 90 ? -2.878 0.779 -3.008 1.00 92.56 90 GLY A CA 1
ATOM 679 C C . GLY A 1 90 ? -4.002 -0.002 -2.337 1.00 92.56 90 GLY A C 1
ATOM 680 O O . GLY A 1 90 ? -3.738 -0.838 -1.474 1.00 92.56 90 GLY A O 1
ATOM 681 N N . TYR A 1 91 ? -5.242 0.268 -2.727 1.00 93.25 91 TYR A N 1
ATOM 682 C CA . TYR A 1 91 ? -6.407 -0.459 -2.227 1.00 93.25 91 TYR A CA 1
ATOM 683 C C . TYR A 1 91 ? -7.364 -0.763 -3.378 1.00 93.25 91 TYR A C 1
ATOM 685 O O . TYR A 1 91 ? -7.605 0.084 -4.247 1.00 93.25 91 TYR A O 1
ATOM 693 N N . LYS A 1 92 ? -7.948 -1.957 -3.360 1.00 93.88 92 LYS A N 1
ATOM 694 C CA . LYS A 1 92 ? -9.007 -2.381 -4.282 1.00 93.88 92 LYS A CA 1
ATOM 695 C C . LYS A 1 92 ? -10.174 -2.965 -3.502 1.00 93.88 92 LYS A C 1
ATOM 697 O O . LYS A 1 92 ? -9.997 -3.411 -2.378 1.00 93.88 92 LYS A O 1
ATOM 702 N N . VAL A 1 93 ? -11.363 -2.953 -4.088 1.00 94.38 93 VAL A N 1
ATOM 703 C CA . VAL A 1 93 ? -12.519 -3.698 -3.579 1.00 94.38 93 VAL A CA 1
ATOM 704 C C . VAL A 1 93 ? -12.943 -4.660 -4.662 1.00 94.38 93 VAL A C 1
ATOM 706 O O . VAL A 1 93 ? -13.400 -4.218 -5.718 1.00 94.38 93 VAL A O 1
ATOM 709 N N . ARG A 1 94 ? -12.789 -5.962 -4.406 1.00 87.12 94 ARG A N 1
ATOM 710 C CA . ARG A 1 94 ? -12.956 -7.006 -5.430 1.00 87.12 94 ARG A CA 1
ATOM 711 C C . ARG A 1 94 ? -12.057 -6.691 -6.641 1.00 87.12 94 ARG A C 1
ATOM 713 O O . ARG A 1 94 ? -10.837 -6.618 -6.483 1.00 87.12 94 ARG A O 1
ATOM 720 N N . ASP A 1 95 ? -12.657 -6.418 -7.799 1.00 86.62 95 ASP A N 1
ATOM 721 C CA . ASP A 1 95 ? -11.972 -6.059 -9.049 1.00 86.62 95 ASP A CA 1
ATOM 722 C C . ASP A 1 95 ? -11.935 -4.548 -9.322 1.00 86.62 95 ASP A C 1
ATOM 724 O O . ASP A 1 95 ? -11.414 -4.101 -10.343 1.00 86.62 95 ASP A O 1
ATOM 728 N N . ARG A 1 96 ? -12.493 -3.724 -8.427 1.00 92.44 96 ARG A N 1
ATOM 729 C CA . ARG A 1 96 ? -12.526 -2.270 -8.597 1.00 92.44 96 ARG A CA 1
ATOM 730 C C . ARG A 1 96 ? -11.365 -1.616 -7.861 1.00 92.44 96 ARG A C 1
ATOM 732 O O . ARG A 1 96 ? -11.296 -1.654 -6.632 1.00 92.44 96 ARG A O 1
ATOM 739 N N . LEU A 1 97 ? -10.499 -0.937 -8.607 1.00 92.88 97 LEU A N 1
ATOM 740 C CA . LEU A 1 97 ? -9.458 -0.083 -8.044 1.00 92.88 97 LEU A CA 1
ATOM 741 C C . LEU A 1 97 ? -10.098 1.063 -7.243 1.00 92.88 97 LEU A C 1
ATOM 743 O O . LEU A 1 97 ? -10.890 1.838 -7.781 1.00 92.88 97 LEU A O 1
ATOM 747 N N . LEU A 1 98 ? -9.755 1.180 -5.958 1.00 92.75 98 LEU A N 1
ATOM 748 C CA . LEU A 1 98 ? -10.105 2.361 -5.164 1.00 92.75 98 LEU A CA 1
ATOM 749 C C . LEU A 1 98 ? -9.013 3.418 -5.261 1.00 92.75 98 LEU A C 1
ATOM 751 O O . LEU A 1 98 ? -9.302 4.608 -5.365 1.00 92.75 98 LEU A O 1
ATOM 755 N N . ARG A 1 99 ? -7.758 2.971 -5.188 1.00 93.81 99 ARG A N 1
ATOM 756 C CA . ARG A 1 99 ? -6.582 3.826 -5.279 1.00 93.81 99 ARG A CA 1
ATOM 757 C C . ARG A 1 99 ? -5.368 3.005 -5.717 1.00 93.81 99 ARG A C 1
ATOM 759 O O . ARG A 1 99 ? -5.128 1.964 -5.098 1.00 93.81 99 ARG A O 1
ATOM 766 N N . PRO A 1 100 ? -4.576 3.475 -6.694 1.00 94.75 100 PRO A N 1
ATOM 767 C CA . PRO A 1 100 ? -3.348 2.797 -7.084 1.00 94.75 100 PRO A CA 1
ATOM 768 C C . PRO A 1 100 ? -2.299 2.829 -5.968 1.00 94.75 100 PRO A C 1
ATOM 770 O O . PRO A 1 100 ? -2.291 3.711 -5.102 1.00 94.75 100 PRO A O 1
ATOM 773 N N . ALA A 1 101 ? -1.408 1.840 -5.977 1.00 95.38 101 ALA A N 1
ATOM 774 C CA . ALA A 1 101 ? -0.219 1.862 -5.137 1.00 95.38 101 ALA A CA 1
ATOM 775 C C . ALA A 1 101 ? 0.810 2.822 -5.736 1.00 95.38 101 ALA A C 1
ATOM 777 O O . ALA A 1 101 ? 1.164 2.688 -6.903 1.00 95.38 101 ALA A O 1
ATOM 778 N N . VAL A 1 102 ? 1.321 3.756 -4.936 1.00 95.06 102 VAL A N 1
ATOM 779 C CA . VAL A 1 102 ? 2.368 4.678 -5.393 1.00 95.06 102 VAL A CA 1
ATOM 780 C C . VAL A 1 102 ? 3.719 4.005 -5.222 1.00 95.06 102 VAL A C 1
ATOM 782 O O . VAL A 1 102 ? 4.069 3.596 -4.108 1.00 95.06 102 VAL A O 1
ATOM 785 N N . VAL A 1 103 ? 4.469 3.890 -6.314 1.00 95.31 103 VAL A N 1
ATOM 786 C CA . VAL A 1 103 ? 5.666 3.049 -6.385 1.00 95.31 103 VAL A CA 1
ATOM 787 C C . VAL A 1 103 ? 6.847 3.732 -7.068 1.00 95.31 103 VAL A C 1
ATOM 789 O O . VAL A 1 103 ? 6.689 4.670 -7.851 1.00 95.31 103 VAL A O 1
ATOM 792 N N . ILE A 1 104 ? 8.039 3.216 -6.773 1.00 93.62 104 ILE A N 1
ATOM 793 C CA . ILE A 1 104 ? 9.286 3.488 -7.487 1.00 93.62 104 ILE A CA 1
ATOM 794 C C . ILE A 1 104 ? 9.678 2.217 -8.237 1.00 93.62 104 ILE A C 1
ATOM 796 O O . ILE A 1 104 ? 9.728 1.133 -7.650 1.00 93.62 104 ILE A O 1
ATOM 800 N N . VAL A 1 105 ? 9.941 2.354 -9.534 1.00 93.75 105 VAL A N 1
ATOM 801 C CA . VAL A 1 105 ? 10.212 1.230 -10.440 1.00 93.75 105 VAL A CA 1
AT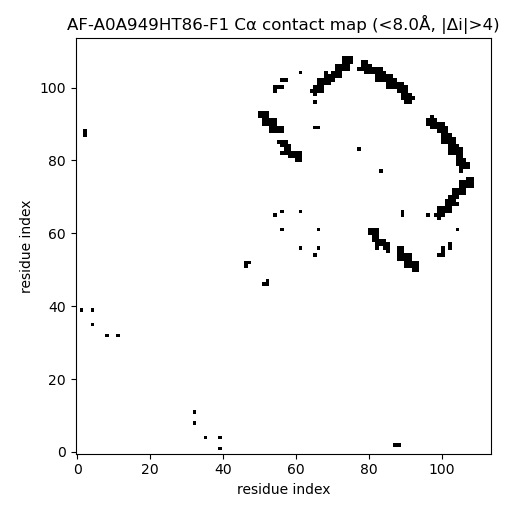OM 802 C C . VAL A 1 105 ? 11.699 1.164 -10.781 1.00 93.75 105 VAL A C 1
ATOM 804 O O . VAL A 1 105 ? 12.361 2.191 -10.919 1.00 93.75 105 VAL A O 1
ATOM 807 N N . ALA A 1 106 ? 12.228 -0.045 -10.925 1.00 92.81 106 ALA A N 1
ATOM 808 C CA . ALA A 1 106 ? 13.588 -0.293 -11.360 1.00 92.81 106 ALA A CA 1
ATOM 809 C C . ALA A 1 106 ? 13.772 0.045 -12.831 1.00 92.81 106 ALA A C 1
ATOM 811 O O . ALA A 1 106 ? 13.027 -0.417 -13.700 1.00 92.81 106 ALA A O 1
ATOM 812 N N . LYS A 1 107 ? 14.827 0.808 -13.095 1.00 90.12 107 LYS A N 1
ATOM 813 C CA . LYS A 1 107 ? 15.357 1.054 -14.427 1.00 90.12 107 LYS A CA 1
ATOM 814 C C . LYS A 1 107 ? 16.753 0.455 -14.509 1.00 90.12 107 LYS A C 1
ATOM 816 O O . LYS A 1 107 ? 17.549 0.589 -13.580 1.00 90.12 107 L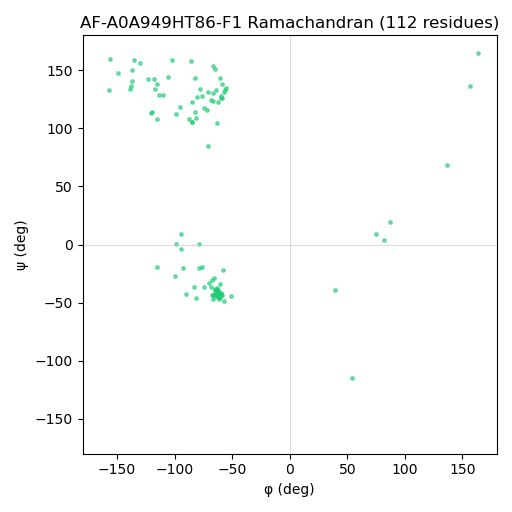YS A O 1
ATOM 821 N N . LYS A 1 108 ? 17.068 -0.194 -15.627 1.00 85.38 108 LYS A N 1
ATOM 822 C CA . LYS A 1 108 ? 18.421 -0.692 -15.861 1.00 85.38 108 LYS A CA 1
ATOM 823 C C . LYS A 1 108 ? 19.381 0.501 -16.014 1.00 85.38 108 LYS A C 1
ATOM 825 O O . LYS A 1 108 ? 19.075 1.394 -16.808 1.00 85.38 108 LYS A O 1
ATOM 830 N N . PRO A 1 109 ? 20.525 0.537 -15.303 1.00 77.50 109 PRO A N 1
ATOM 831 C CA . PRO A 1 109 ? 21.522 1.583 -15.497 1.00 77.50 109 PRO A CA 1
ATOM 832 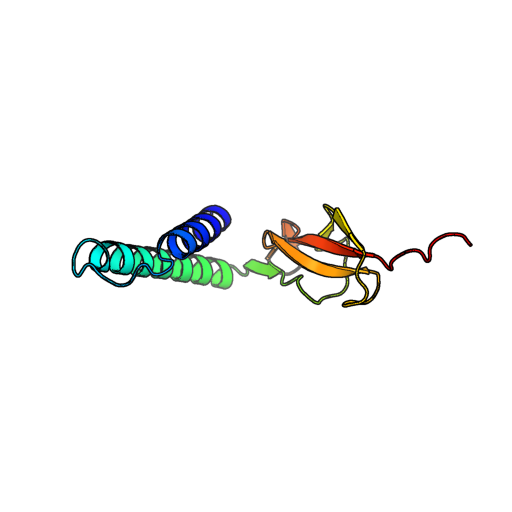C C . PRO A 1 109 ? 21.998 1.565 -16.951 1.00 77.50 109 PRO A C 1
ATOM 834 O O . PRO A 1 109 ? 22.399 0.514 -17.464 1.00 77.50 109 PRO A O 1
ATOM 837 N N . ALA A 1 110 ? 21.931 2.707 -17.632 1.00 69.94 110 ALA A N 1
ATOM 838 C CA . ALA A 1 110 ? 22.521 2.832 -18.957 1.00 69.94 110 ALA A CA 1
ATOM 839 C C . ALA A 1 110 ? 24.046 2.755 -18.805 1.00 69.94 110 ALA A C 1
ATOM 841 O O . ALA A 1 110 ? 24.630 3.508 -18.026 1.00 69.94 110 ALA A O 1
ATOM 842 N N . ALA A 1 111 ? 24.697 1.829 -19.516 1.00 68.56 111 ALA A N 1
ATOM 843 C CA . ALA A 1 111 ? 26.155 1.804 -19.572 1.00 68.56 111 ALA A CA 1
ATOM 844 C C . ALA A 1 111 ? 26.651 3.180 -20.061 1.00 68.56 111 ALA A C 1
ATOM 846 O O . ALA A 1 111 ? 26.057 3.717 -21.004 1.00 68.56 111 ALA A O 1
ATOM 847 N N . PRO A 1 112 ? 27.680 3.777 -19.430 1.00 67.75 112 PRO A N 1
ATOM 848 C CA . PRO A 1 112 ? 28.170 5.081 -19.852 1.00 67.75 112 PRO A CA 1
ATOM 849 C C . PRO A 1 112 ? 28.613 4.998 -21.321 1.00 67.75 112 PRO A C 1
ATOM 851 O O . PRO A 1 112 ? 29.213 3.988 -21.706 1.00 67.75 112 PRO A O 1
ATOM 854 N N . PRO A 1 113 ? 28.297 6.003 -22.160 1.00 68.00 113 PRO A N 1
ATOM 855 C CA . PRO A 1 113 ? 28.808 6.033 -23.523 1.00 68.00 113 PRO A CA 1
ATOM 856 C C . PRO A 1 113 ? 30.342 6.061 -23.468 1.00 68.00 113 PRO A C 1
ATOM 858 O O . PRO A 1 113 ? 30.917 6.849 -22.715 1.00 68.00 113 PRO A O 1
ATOM 861 N N . ALA A 1 114 ? 30.958 5.133 -24.204 1.00 59.84 114 ALA A N 1
ATOM 862 C CA . ALA A 1 114 ? 32.405 4.965 -24.323 1.00 59.84 114 ALA A CA 1
ATOM 863 C C . ALA A 1 114 ? 33.080 6.143 -25.038 1.00 59.84 114 ALA A C 1
ATOM 865 O O . ALA A 1 114 ? 32.416 6.767 -25.900 1.00 59.84 114 ALA A O 1
#

Solvent-accessible surface area (backbone atoms only — not comparable to full-atom values): 6616 Å² total; per-residue (Å²): 110,70,67,56,54,54,52,51,49,53,52,52,56,63,70,63,62,82,73,92,76,69,100,59,77,52,70,59,54,50,52,48,51,51,53,52,49,52,52,52,51,52,52,51,48,54,39,44,73,77,41,42,43,76,46,82,49,57,77,31,75,67,44,80,90,54,37,41,74,81,48,72,43,73,34,90,90,50,59,67,49,24,20,71,41,61,80,38,80,9,35,27,42,81,91,45,75,74,40,55,16,33,28,30,28,22,32,65,69,76,76,77,85,130

Secondary structure (DSSP, 8-state):
-HHHHHHHHHHHHHHT---S--SSSHHHHHHHHHHHHHHHHHHHHHHHHTTEEEE--TTSBP-TTTEEEEEEEE-SSS-TTBEEEEEE-EEEETTEEEEPEEEEEEEPPPPPP-